Protein AF-A0A537DAS5-F1 (afdb_monomer_lite)

Foldseek 3Di:
DPDDDDPDDDDDDDPFLVVVVCVCPPPVCVVVVVVDVVVDDDDDDRDGDDD

Radius of gyration: 13.04 Å; chains: 1; bounding box: 32×23×32 Å

Structure (mmCIF, N/CA/C/O backbone):
data_AF-A0A537DAS5-F1
#
_entry.id   AF-A0A537DAS5-F1
#
loop_
_atom_site.group_PDB
_atom_site.id
_atom_site.type_symbol
_atom_site.label_atom_id
_atom_site.label_alt_id
_atom_site.label_comp_id
_atom_site.label_asym_id
_atom_site.label_entity_id
_atom_site.label_seq_id
_atom_site.pdbx_PDB_ins_code
_atom_site.Cartn_x
_atom_site.Cartn_y
_atom_site.Cartn_z
_atom_site.occupancy
_atom_site.B_iso_or_equiv
_atom_site.auth_seq_id
_atom_site.auth_comp_id
_atom_site.auth_asym_id
_atom_site.auth_atom_id
_atom_site.pdbx_PDB_model_num
ATOM 1 N N . MET A 1 1 ? -5.195 -13.873 -23.732 1.00 50.00 1 MET A N 1
ATOM 2 C CA . MET A 1 1 ? -5.251 -13.708 -22.262 1.00 50.00 1 MET A CA 1
ATOM 3 C C . MET A 1 1 ? -3.948 -13.061 -21.819 1.00 50.00 1 MET A C 1
ATOM 5 O O . MET A 1 1 ? -2.903 -13.691 -21.914 1.00 50.00 1 MET A O 1
ATOM 9 N N . SER A 1 2 ? -3.965 -11.780 -21.464 1.00 52.84 2 SER A N 1
ATOM 10 C CA . SER A 1 2 ? -2.778 -11.041 -21.017 1.00 52.84 2 SER A CA 1
ATOM 11 C C . SER A 1 2 ? -2.384 -11.498 -19.605 1.00 52.84 2 SER A C 1
ATOM 13 O O . SER A 1 2 ? -2.841 -10.952 -18.605 1.00 52.84 2 SER A O 1
ATOM 15 N N . GLY A 1 3 ? -1.571 -12.554 -19.526 1.00 73.38 3 GLY A N 1
ATOM 16 C CA . GLY A 1 3 ? -1.154 -13.177 -18.272 1.00 73.38 3 GLY A CA 1
ATOM 17 C C . GLY A 1 3 ? -0.234 -12.272 -17.457 1.00 73.38 3 GLY A C 1
ATOM 18 O O . GLY A 1 3 ? 0.928 -12.070 -17.803 1.00 73.38 3 GLY A O 1
ATOM 19 N N . TRP A 1 4 ? -0.742 -11.727 -16.355 1.00 79.19 4 TRP A N 1
ATOM 20 C CA . TRP A 1 4 ? 0.110 -11.171 -15.311 1.00 79.19 4 TRP A CA 1
ATOM 21 C C . TRP A 1 4 ? 0.790 -12.330 -14.565 1.00 79.19 4 TRP A C 1
ATOM 23 O O . TRP A 1 4 ? 0.125 -13.089 -13.871 1.00 79.19 4 TRP A O 1
ATOM 33 N N . SER A 1 5 ? 2.107 -12.478 -14.737 1.00 85.56 5 SER A N 1
ATOM 34 C CA . SER A 1 5 ? 2.934 -13.534 -14.130 1.00 85.56 5 SER A CA 1
ATOM 35 C C . SER A 1 5 ? 4.103 -12.919 -13.342 1.00 85.56 5 SER A C 1
ATOM 37 O O . SER A 1 5 ? 5.231 -12.814 -13.835 1.00 85.56 5 SER A O 1
ATOM 39 N N . PRO A 1 6 ? 3.858 -12.408 -12.122 1.00 86.81 6 PRO A N 1
ATOM 40 C CA . PRO A 1 6 ? 4.910 -11.768 -11.345 1.00 86.81 6 PRO A CA 1
ATOM 41 C C . PRO A 1 6 ? 5.969 -12.794 -10.916 1.00 86.81 6 PRO A C 1
ATOM 43 O O . PRO A 1 6 ? 5.645 -13.870 -10.429 1.00 86.81 6 PRO A O 1
ATOM 46 N N . LYS A 1 7 ? 7.255 -12.428 -11.010 1.00 90.31 7 LYS A N 1
ATOM 47 C CA . LYS A 1 7 ? 8.357 -13.243 -10.456 1.00 90.31 7 LYS A CA 1
ATOM 48 C C . LYS A 1 7 ? 8.344 -13.306 -8.922 1.00 90.31 7 LYS A C 1
ATOM 50 O O . LYS A 1 7 ? 8.961 -14.187 -8.338 1.00 90.31 7 LYS A O 1
ATOM 55 N N . ARG A 1 8 ? 7.707 -12.326 -8.272 1.00 90.38 8 ARG A N 1
ATOM 56 C CA . ARG A 1 8 ? 7.579 -12.207 -6.816 1.00 90.38 8 ARG A CA 1
ATOM 57 C C . ARG A 1 8 ? 6.223 -11.594 -6.481 1.00 90.38 8 ARG A C 1
ATOM 59 O O . ARG A 1 8 ? 5.885 -10.548 -7.034 1.00 90.38 8 ARG A O 1
ATOM 66 N N . LEU A 1 9 ? 5.502 -12.219 -5.557 1.00 93.19 9 LEU A N 1
ATOM 67 C CA . LEU A 1 9 ? 4.238 -11.738 -5.009 1.00 93.19 9 LEU A CA 1
ATOM 68 C C . LEU A 1 9 ? 4.366 -11.643 -3.487 1.00 93.19 9 LEU A C 1
ATOM 70 O O . LEU A 1 9 ? 4.884 -12.561 -2.859 1.00 93.19 9 LEU A O 1
ATOM 74 N N . ALA A 1 10 ? 3.920 -10.528 -2.916 1.00 93.56 10 ALA A N 1
ATOM 75 C CA . ALA A 1 10 ? 3.801 -10.342 -1.476 1.00 93.56 10 ALA A CA 1
ATOM 76 C C . ALA A 1 10 ? 2.353 -9.962 -1.171 1.00 93.56 10 ALA A C 1
ATOM 78 O O . ALA A 1 10 ? 1.789 -9.113 -1.864 1.00 93.56 10 ALA A O 1
ATOM 79 N N . VAL A 1 11 ? 1.773 -10.598 -0.157 1.00 95.56 11 VAL A N 1
ATOM 80 C CA . VAL A 1 11 ? 0.413 -10.339 0.321 1.00 95.56 11 VAL A CA 1
ATOM 81 C C . VAL A 1 11 ? 0.524 -9.936 1.784 1.00 95.56 11 VAL A C 1
ATOM 83 O O . VAL A 1 11 ? 1.234 -10.588 2.547 1.00 95.56 11 VAL A O 1
ATOM 86 N N . LEU A 1 12 ? -0.124 -8.832 2.141 1.00 96.19 12 LEU A N 1
ATOM 87 C CA . LEU A 1 12 ? -0.190 -8.315 3.503 1.00 96.19 12 LEU A CA 1
ATOM 88 C C . LEU A 1 12 ? -1.662 -8.242 3.886 1.00 96.19 12 LEU A C 1
ATOM 90 O O . LEU A 1 12 ? -2.452 -7.641 3.158 1.00 96.19 12 LEU A O 1
ATOM 94 N N . GLU A 1 13 ? -2.009 -8.866 5.001 1.00 96.38 13 GLU A N 1
ATOM 95 C CA . GLU A 1 13 ? -3.361 -8.856 5.544 1.00 96.38 13 GLU A CA 1
ATOM 96 C C . GLU A 1 13 ? -3.473 -7.789 6.631 1.00 96.38 13 GLU A C 1
ATOM 98 O O . GLU A 1 13 ? -2.563 -7.608 7.443 1.00 96.38 13 GLU A O 1
ATOM 103 N N . PHE A 1 14 ? -4.596 -7.079 6.625 1.00 97.31 14 PHE A N 1
ATOM 104 C CA . PHE A 1 14 ? -4.940 -6.071 7.617 1.00 97.31 14 PHE A CA 1
ATOM 105 C C . PHE A 1 14 ? -6.360 -6.335 8.119 1.00 97.31 14 PHE A C 1
ATOM 107 O O . PHE A 1 14 ? -7.173 -6.850 7.350 1.00 97.31 14 PHE A O 1
ATOM 114 N N . PRO A 1 15 ? -6.694 -5.930 9.358 1.00 96.44 15 PRO A N 1
ATOM 115 C CA . PRO A 1 15 ? -8.042 -6.111 9.893 1.00 96.44 15 PRO A CA 1
ATOM 116 C C . PRO A 1 15 ? -9.131 -5.421 9.059 1.00 96.44 15 PRO A C 1
ATOM 118 O O . PRO A 1 15 ? -10.248 -5.920 8.972 1.00 96.44 15 PRO A O 1
ATOM 121 N N . THR A 1 16 ? -8.816 -4.268 8.456 1.00 96.25 16 THR A N 1
ATOM 122 C CA . THR A 1 16 ? -9.731 -3.501 7.601 1.00 96.25 16 THR A CA 1
ATOM 123 C C . THR A 1 16 ? -8.987 -2.862 6.426 1.00 96.25 16 THR A C 1
ATOM 125 O O . THR A 1 16 ? -7.769 -2.651 6.474 1.00 96.25 16 THR A O 1
ATOM 128 N N . LEU A 1 17 ? -9.728 -2.491 5.374 1.00 96.19 17 LEU A N 1
ATOM 129 C CA . LEU A 1 17 ? -9.180 -1.739 4.239 1.00 96.19 17 LEU A CA 1
ATOM 130 C C . LEU A 1 17 ? -8.626 -0.367 4.667 1.00 96.19 17 LEU A C 1
ATOM 132 O O . LEU A 1 17 ? -7.626 0.103 4.121 1.00 96.19 17 LEU A O 1
ATOM 136 N N . GLU A 1 18 ? -9.257 0.272 5.653 1.00 96.62 18 GLU A N 1
ATOM 137 C CA . GLU A 1 18 ? -8.828 1.569 6.178 1.00 96.62 18 GLU A CA 1
ATOM 138 C C . GLU A 1 18 ? -7.456 1.487 6.859 1.00 96.62 18 GLU A C 1
ATOM 140 O O . GLU A 1 18 ? -6.585 2.317 6.590 1.00 96.62 18 GLU A O 1
ATOM 145 N N . GLU A 1 19 ? -7.214 0.448 7.661 1.00 97.62 19 GLU A N 1
ATOM 146 C CA . GLU A 1 19 ? -5.910 0.230 8.296 1.00 97.62 19 GLU A CA 1
ATOM 147 C C . GLU A 1 19 ? -4.814 -0.048 7.252 1.00 97.62 19 GLU A C 1
ATOM 149 O O . GLU A 1 19 ? -3.709 0.496 7.355 1.00 97.62 19 GLU A O 1
ATOM 154 N N . ALA A 1 20 ? -5.128 -0.784 6.178 1.00 97.44 20 ALA A N 1
ATOM 155 C CA . ALA A 1 20 ? -4.204 -0.967 5.055 1.00 97.44 20 ALA A CA 1
ATOM 156 C C . ALA A 1 20 ? -3.857 0.367 4.362 1.00 97.44 20 ALA A C 1
ATOM 158 O O . ALA A 1 20 ? -2.694 0.628 4.034 1.00 97.44 20 ALA A O 1
ATOM 159 N N . LEU A 1 21 ? -4.848 1.243 4.157 1.00 96.62 21 LEU A N 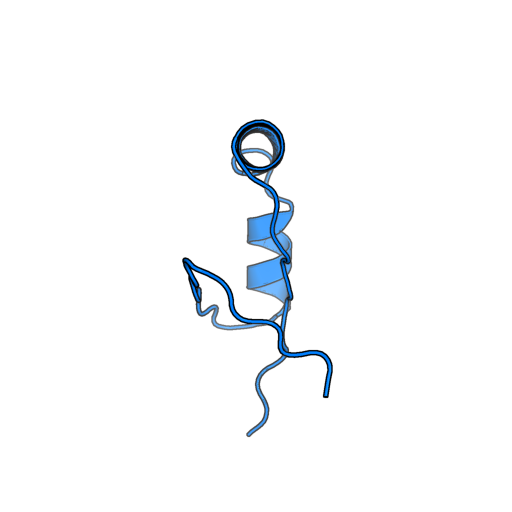1
ATOM 160 C CA . LEU A 1 21 ? -4.641 2.575 3.579 1.00 96.62 21 LEU A CA 1
ATOM 161 C C . LEU A 1 21 ? -3.809 3.476 4.492 1.00 96.62 21 LEU A C 1
ATOM 163 O O . LEU A 1 21 ? -2.928 4.191 4.006 1.00 96.62 21 LEU A O 1
ATOM 167 N N . LYS A 1 22 ? -4.076 3.442 5.799 1.00 97.69 22 LYS A N 1
ATOM 168 C CA . LYS A 1 22 ? -3.336 4.204 6.807 1.00 97.69 22 LYS A CA 1
ATOM 169 C C . LYS A 1 22 ? -1.874 3.779 6.855 1.00 97.69 22 LYS A C 1
ATOM 171 O O . LYS A 1 22 ? -1.001 4.643 6.822 1.00 97.69 22 LYS A O 1
ATOM 176 N N . TRP A 1 23 ? -1.605 2.474 6.837 1.00 97.19 23 TRP A N 1
ATOM 177 C CA . TRP A 1 23 ? -0.248 1.944 6.711 1.00 97.19 23 TRP A CA 1
ATOM 178 C C . TRP A 1 23 ? 0.426 2.414 5.416 1.00 97.19 23 TRP A C 1
ATOM 180 O O . TRP A 1 23 ? 1.527 2.962 5.452 1.00 97.19 23 TRP A O 1
ATOM 190 N N . TYR A 1 24 ? -0.246 2.280 4.269 1.00 96.44 24 TYR A N 1
ATOM 191 C CA . TYR A 1 24 ? 0.337 2.670 2.982 1.00 96.44 24 TYR A CA 1
ATOM 192 C C . TYR A 1 24 ? 0.657 4.173 2.902 1.00 96.44 24 TYR A C 1
ATOM 194 O O . TYR A 1 24 ? 1.620 4.576 2.247 1.00 96.44 24 TYR A O 1
ATOM 202 N N . ARG A 1 25 ? -0.150 5.008 3.566 1.00 96.25 25 ARG A N 1
ATOM 203 C CA . ARG A 1 25 ? 0.003 6.470 3.619 1.00 96.25 25 ARG A CA 1
ATOM 204 C C . ARG A 1 25 ? 0.854 6.956 4.793 1.00 96.25 25 ARG A C 1
ATOM 206 O O . ARG A 1 25 ? 1.003 8.168 4.943 1.00 96.25 25 ARG A O 1
ATOM 213 N N . SER A 1 26 ? 1.393 6.058 5.617 1.00 97.62 26 SER A N 1
ATOM 214 C CA . SER A 1 26 ? 2.123 6.458 6.816 1.00 97.62 26 SER A CA 1
ATOM 215 C C . SER A 1 26 ? 3.397 7.241 6.453 1.00 97.62 26 SER A C 1
ATOM 217 O O . SER A 1 26 ? 4.045 6.940 5.438 1.00 97.62 26 SER A O 1
ATOM 219 N N . PRO A 1 27 ? 3.781 8.252 7.254 1.00 97.44 27 PRO A N 1
ATOM 220 C CA . PRO A 1 27 ? 4.989 9.033 6.997 1.00 97.44 27 PRO A CA 1
ATOM 221 C C . PRO A 1 27 ? 6.259 8.173 7.048 1.00 97.44 27 PRO A C 1
ATOM 223 O O . PRO A 1 27 ? 7.214 8.447 6.321 1.00 97.44 27 PRO A O 1
ATOM 226 N N . GLU A 1 28 ? 6.254 7.102 7.839 1.00 97.12 28 GLU A N 1
ATOM 227 C CA . GLU A 1 28 ? 7.349 6.137 7.941 1.00 97.12 28 GLU A CA 1
ATOM 228 C C . GLU A 1 28 ? 7.462 5.266 6.681 1.00 97.12 28 GLU A C 1
ATOM 230 O O . GLU A 1 28 ? 8.571 4.958 6.236 1.00 97.12 28 GLU A O 1
ATOM 235 N N . TYR A 1 29 ? 6.333 4.888 6.067 1.00 96.50 29 TYR A N 1
ATOM 236 C CA . TYR A 1 29 ? 6.315 4.019 4.885 1.00 96.50 29 TYR A CA 1
ATOM 237 C C . TYR A 1 29 ? 6.497 4.782 3.562 1.00 96.50 29 TYR A C 1
ATOM 239 O O . TYR A 1 29 ? 7.091 4.263 2.609 1.00 96.50 29 TYR A O 1
ATOM 247 N N . ALA A 1 30 ? 6.067 6.044 3.497 1.00 95.94 30 ALA A N 1
ATOM 248 C CA . ALA A 1 30 ? 6.196 6.908 2.323 1.00 95.94 30 ALA A CA 1
ATOM 249 C C . ALA A 1 30 ? 7.606 6.941 1.675 1.00 95.94 30 ALA A C 1
ATOM 251 O O . ALA A 1 30 ? 7.696 6.797 0.445 1.00 95.94 30 ALA A O 1
ATOM 252 N N . PRO A 1 31 ? 8.729 7.095 2.414 1.00 96.19 31 PRO A N 1
ATOM 253 C CA . PRO A 1 31 ? 10.062 7.055 1.805 1.00 96.19 31 PRO A CA 1
ATOM 254 C C . PRO A 1 31 ? 10.414 5.677 1.216 1.00 96.19 31 PRO A C 1
ATOM 256 O O . PRO A 1 31 ? 11.108 5.606 0.196 1.00 96.19 31 PRO A O 1
ATOM 259 N N . LEU A 1 32 ? 9.895 4.584 1.786 1.00 95.94 32 LEU A N 1
ATOM 260 C CA . LEU A 1 32 ? 10.154 3.218 1.314 1.00 95.94 32 LEU A CA 1
ATOM 261 C C . LEU A 1 32 ? 9.457 2.921 -0.017 1.00 95.94 32 LEU A C 1
ATOM 263 O O . LEU A 1 32 ? 10.005 2.197 -0.853 1.00 95.94 32 LEU A O 1
ATOM 267 N N . ILE A 1 33 ? 8.299 3.538 -0.27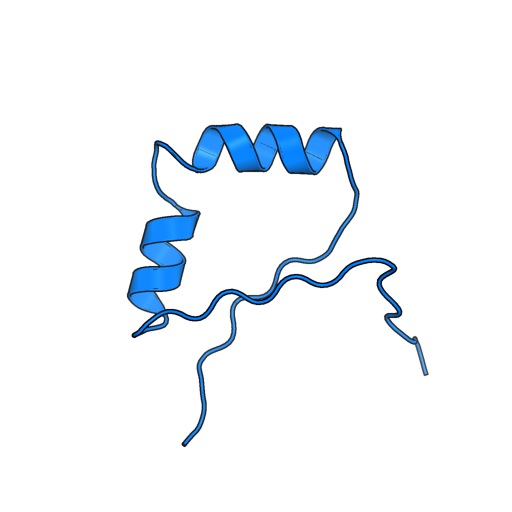5 1.00 94.88 33 ILE A N 1
ATOM 268 C CA . ILE A 1 33 ? 7.624 3.447 -1.578 1.00 94.88 33 ILE A CA 1
ATOM 269 C C . ILE A 1 33 ? 8.538 3.975 -2.690 1.00 94.88 33 ILE A C 1
ATOM 271 O O . ILE A 1 33 ? 8.691 3.316 -3.725 1.00 94.88 33 ILE A O 1
ATOM 275 N N . LYS A 1 34 ? 9.191 5.125 -2.466 1.00 94.12 34 LYS A N 1
ATOM 276 C CA . LYS A 1 34 ? 10.123 5.721 -3.438 1.00 94.12 34 LYS A CA 1
ATOM 277 C C . LYS A 1 34 ? 11.320 4.807 -3.691 1.00 94.12 34 LYS A C 1
ATOM 279 O O . LYS A 1 34 ? 11.717 4.623 -4.841 1.00 94.12 34 LYS A O 1
ATOM 284 N N . LEU A 1 35 ? 11.873 4.203 -2.638 1.00 95.25 35 LEU A N 1
ATOM 285 C CA . LEU A 1 35 ? 12.968 3.239 -2.763 1.00 95.25 35 LEU A CA 1
ATOM 286 C C . LEU A 1 35 ? 12.545 2.015 -3.592 1.00 95.25 35 LEU A C 1
ATOM 288 O O . LEU A 1 35 ? 13.229 1.653 -4.550 1.00 95.25 35 LEU A O 1
ATOM 292 N N . ARG A 1 36 ? 11.381 1.426 -3.288 1.00 94.38 36 ARG A N 1
ATOM 293 C CA . ARG A 1 36 ? 10.830 0.271 -4.016 1.00 94.38 36 ARG A CA 1
ATOM 294 C C . ARG A 1 36 ? 10.641 0.567 -5.504 1.00 94.38 36 ARG A C 1
ATOM 296 O O . ARG A 1 36 ? 10.970 -0.280 -6.335 1.00 94.38 36 ARG A O 1
ATOM 303 N N . GLN A 1 37 ? 10.110 1.746 -5.835 1.00 94.56 37 GLN A N 1
ATOM 304 C CA . GLN A 1 37 ? 9.877 2.175 -7.219 1.00 94.56 37 GLN A CA 1
ATOM 305 C C . GLN A 1 37 ? 11.181 2.390 -7.999 1.00 94.56 37 GLN A C 1
ATOM 307 O O . GLN A 1 37 ? 11.229 2.085 -9.188 1.00 94.56 37 GLN A O 1
ATOM 312 N N . LYS A 1 38 ? 12.248 2.867 -7.341 1.00 96.25 38 LYS A N 1
ATOM 313 C CA . LYS A 1 38 ? 13.585 2.963 -7.953 1.00 96.25 38 LYS A CA 1
ATOM 314 C C . LYS A 1 38 ? 14.206 1.586 -8.199 1.00 96.25 38 LYS A C 1
ATOM 316 O O . LY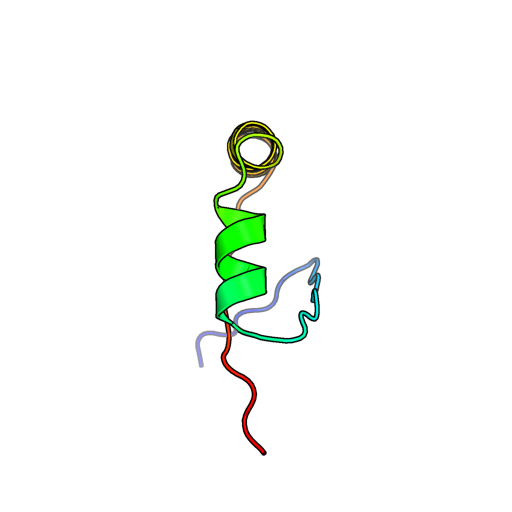S A 1 38 ? 14.854 1.385 -9.218 1.00 96.25 38 LYS A O 1
ATOM 321 N N . ALA A 1 39 ? 14.000 0.647 -7.276 1.00 95.25 39 ALA A N 1
ATOM 322 C CA . ALA A 1 39 ? 14.605 -0.682 -7.334 1.00 95.25 39 ALA A CA 1
ATOM 323 C C . ALA A 1 39 ? 13.847 -1.677 -8.232 1.00 95.25 39 ALA A C 1
ATOM 325 O O . ALA A 1 39 ? 14.417 -2.683 -8.650 1.00 95.25 39 ALA A O 1
ATOM 326 N N . SER A 1 40 ? 12.553 -1.456 -8.498 1.00 91.69 40 SER A N 1
ATOM 327 C CA . SER A 1 40 ? 11.718 -2.442 -9.192 1.00 91.69 40 SER A CA 1
ATOM 328 C C . SER A 1 40 ? 10.471 -1.847 -9.848 1.00 91.69 40 SER A C 1
ATOM 330 O O . SER A 1 40 ? 9.880 -0.879 -9.368 1.00 91.69 40 SER A O 1
ATOM 332 N N . ARG A 1 41 ? 10.007 -2.508 -10.915 1.00 90.44 41 ARG A N 1
ATOM 333 C CA . ARG A 1 41 ? 8.682 -2.285 -11.506 1.00 90.44 41 ARG A CA 1
ATOM 334 C C . ARG A 1 41 ? 7.723 -3.353 -10.993 1.00 90.44 41 ARG A C 1
ATOM 336 O O . ARG A 1 41 ? 8.070 -4.529 -10.946 1.00 90.44 41 ARG A O 1
ATOM 343 N N . GLY A 1 42 ? 6.515 -2.950 -10.625 1.00 89.94 42 GLY A N 1
ATOM 344 C CA . GLY A 1 42 ? 5.513 -3.862 -10.090 1.00 89.94 42 GLY A CA 1
ATOM 345 C C . GLY A 1 42 ? 4.150 -3.199 -9.992 1.00 89.94 42 GLY A C 1
ATOM 346 O O . GLY A 1 42 ? 4.036 -1.980 -10.125 1.00 89.94 42 GLY A O 1
ATOM 347 N N . ARG A 1 43 ? 3.129 -4.020 -9.759 1.00 91.12 43 ARG A N 1
ATOM 348 C CA . ARG A 1 43 ? 1.761 -3.572 -9.494 1.00 91.12 43 ARG A CA 1
ATOM 349 C C . ARG A 1 43 ? 1.498 -3.686 -7.999 1.00 91.12 43 ARG A C 1
ATOM 351 O O . ARG A 1 43 ? 1.987 -4.617 -7.366 1.00 91.12 43 ARG A O 1
ATOM 358 N N . LEU A 1 44 ? 0.752 -2.732 -7.466 1.00 93.19 44 LEU A N 1
ATOM 359 C CA . LEU A 1 44 ? 0.234 -2.766 -6.109 1.00 93.19 44 LEU A CA 1
ATOM 360 C C . LEU A 1 44 ? -1.276 -2.619 -6.215 1.00 93.19 44 LEU A C 1
ATOM 362 O O . LEU A 1 44 ? -1.759 -1.765 -6.958 1.00 93.19 44 LEU A O 1
ATOM 366 N N . VAL A 1 45 ? -1.989 -3.486 -5.514 1.00 93.56 45 VAL A N 1
ATOM 367 C CA . VAL A 1 45 ? -3.444 -3.476 -5.429 1.00 93.56 45 VAL A CA 1
ATOM 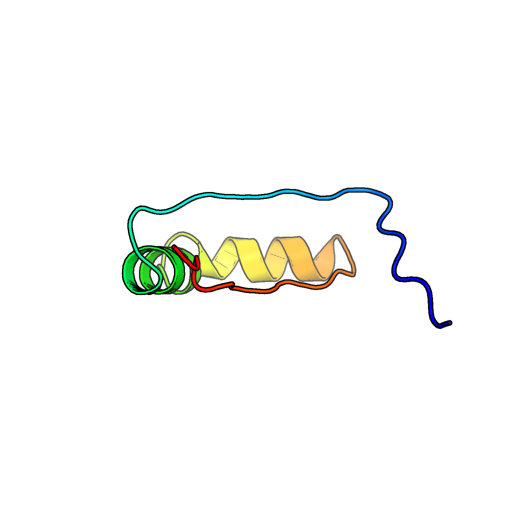368 C C . VAL A 1 45 ? -3.810 -3.536 -3.956 1.00 93.56 45 VAL A C 1
ATOM 370 O O . VAL A 1 45 ? -3.159 -4.247 -3.193 1.00 93.56 45 VAL A O 1
ATOM 373 N N . LEU A 1 46 ? -4.812 -2.757 -3.562 1.00 95.12 46 LEU A N 1
ATOM 374 C CA . LEU A 1 46 ? -5.509 -2.948 -2.298 1.00 95.12 46 LEU A CA 1
ATOM 375 C C . LEU A 1 46 ? -6.837 -3.607 -2.642 1.00 95.12 46 LEU A C 1
ATOM 377 O O . LEU A 1 46 ? -7.483 -3.214 -3.614 1.00 95.12 46 LEU A O 1
ATOM 381 N N . VAL A 1 47 ? -7.201 -4.624 -1.876 1.00 94.81 47 VAL A N 1
ATOM 382 C CA . VAL A 1 47 ? -8.403 -5.420 -2.103 1.00 94.81 47 VAL A CA 1
ATOM 383 C C . VAL A 1 47 ? -9.200 -5.412 -0.812 1.00 94.81 47 VAL A C 1
ATOM 385 O O . VAL A 1 47 ? -8.643 -5.666 0.254 1.00 94.81 47 VAL A O 1
ATOM 388 N N . GLU A 1 48 ? -10.484 -5.089 -0.913 1.00 95.00 48 GLU A N 1
ATOM 3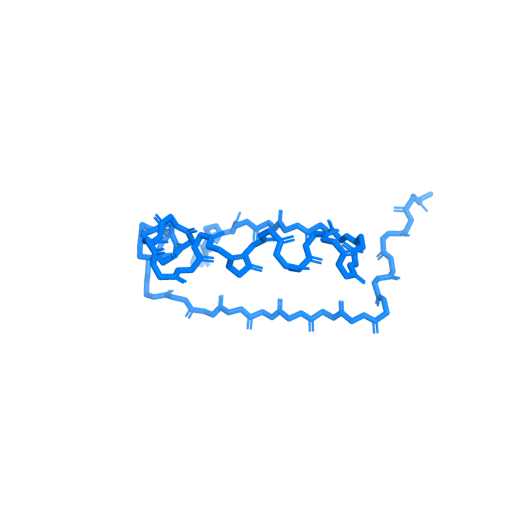89 C CA . GLU A 1 48 ? -11.429 -5.292 0.179 1.00 95.00 48 GLU A CA 1
ATOM 390 C C . GLU A 1 48 ? -11.822 -6.769 0.214 1.00 95.00 48 GLU A C 1
ATOM 392 O O . GLU A 1 48 ? -12.186 -7.339 -0.817 1.00 95.00 48 GLU A O 1
ATOM 397 N N . GLY A 1 49 ? -11.685 -7.402 1.379 1.00 89.81 49 GLY A N 1
ATOM 398 C CA . GLY A 1 49 ? -12.089 -8.791 1.558 1.00 89.81 49 GLY A CA 1
ATOM 399 C 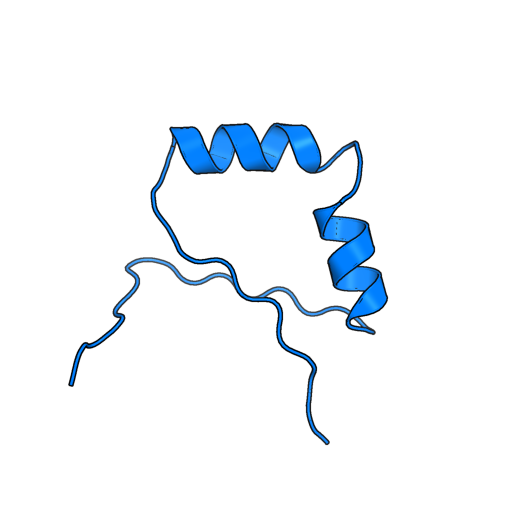C . GLY A 1 49 ? -13.599 -8.942 1.397 1.00 89.81 49 GLY A C 1
ATOM 400 O O . GLY A 1 49 ? -14.366 -8.088 1.836 1.00 89.81 49 GLY A O 1
ATOM 401 N N . THR A 1 50 ? -14.028 -10.036 0.778 1.00 84.69 50 THR A N 1
ATOM 402 C CA . THR A 1 50 ? -15.438 -10.425 0.713 1.00 84.69 50 THR A CA 1
ATOM 403 C C . THR A 1 50 ? -15.680 -11.560 1.701 1.00 84.69 50 THR A C 1
ATOM 405 O O . THR A 1 50 ? -14.807 -12.415 1.858 1.00 84.69 50 THR A O 1
ATOM 408 N N . ALA A 1 51 ? -16.839 -11.556 2.361 1.00 66.50 51 ALA A N 1
ATOM 409 C CA . ALA A 1 51 ? -17.296 -12.682 3.176 1.00 66.50 51 ALA A CA 1
ATOM 410 C C . ALA A 1 51 ? -17.648 -13.904 2.313 1.00 66.50 51 ALA A C 1
ATOM 412 O O . ALA A 1 51 ? -18.047 -13.700 1.141 1.00 66.50 51 ALA A O 1
#

Sequence (51 aa):
MSGWSPKRLAVLEFPTLEEALKWYRSPEYAPLIKLRQKASRGRLVLVEGTA

Secondary structure (DSSP, 8-state):
------S-------SSHHHHHHHHT-TTTHHHHHHHHHH--------PPP-

pLDDT: mean 91.43, std 10.07, range [50.0, 97.69]